Protein AF-A0A838IXY8-F1 (afdb_monomer)

Foldseek 3Di:
DVPVVVVVVVVVVVVVVVVVVVCCVVDVDDDPDDDDDPDQPLVVQLVVLVVCVVVVVDDPVVSVVSNVVSVD

pLDDT: mean 77.46, std 15.09, range [47.44, 96.38]

Radius of gyration: 19.75 Å; Cα contacts (8 Å, |Δi|>4): 20; chains: 1; bounding box: 50×24×42 Å

Sequence (72 aa):
MGFGFLWMVLILFGVVALALWLVQGLFPSATDEPSPRPRDGTGTAVVIAHRRYAAGEITKEQFDQIVRAVGS

Structure (mmCIF, N/CA/C/O backbone):
data_AF-A0A838IXY8-F1
#
_entry.id   AF-A0A838IXY8-F1
#
loop_
_atom_site.group_PDB
_atom_site.id
_atom_site.type_symbol
_atom_site.label_atom_id
_atom_site.label_alt_id
_atom_site.label_comp_id
_atom_site.label_asym_id
_atom_site.label_entity_id
_atom_site.label_seq_id
_atom_site.pdbx_PDB_ins_code
_atom_site.Cartn_x
_atom_site.Cartn_y
_atom_site.Cartn_z
_atom_site.occupancy
_atom_site.B_iso_or_equiv
_atom_site.auth_seq_id
_atom_site.auth_comp_id
_atom_site.auth_asym_id
_atom_site.auth_atom_id
_atom_site.pdbx_PDB_model_num
ATOM 1 N N . MET A 1 1 ? 24.052 10.094 -22.997 1.00 61.81 1 MET A N 1
ATOM 2 C CA . MET A 1 1 ? 23.489 10.257 -21.636 1.00 61.81 1 MET A CA 1
ATOM 3 C C . MET A 1 1 ? 22.074 9.658 -21.485 1.00 61.81 1 MET A C 1
ATOM 5 O O . MET A 1 1 ? 21.344 10.097 -20.617 1.00 61.81 1 MET A O 1
ATOM 9 N N . GLY A 1 2 ? 21.641 8.678 -22.297 1.00 76.81 2 GLY A N 1
ATOM 10 C CA . GLY A 1 2 ? 20.274 8.109 -22.197 1.00 76.81 2 GLY A CA 1
ATOM 11 C C . GLY A 1 2 ? 20.231 6.630 -21.807 1.00 76.81 2 GLY A C 1
ATOM 12 O O . GLY A 1 2 ? 19.287 6.178 -21.171 1.00 76.81 2 GLY A O 1
ATOM 13 N N . PHE A 1 3 ? 21.291 5.885 -22.127 1.00 82.88 3 PHE A N 1
ATOM 14 C CA . PHE A 1 3 ? 21.351 4.441 -21.910 1.00 82.88 3 PHE A CA 1
ATOM 15 C C . PHE A 1 3 ? 21.305 4.065 -20.421 1.00 82.88 3 PHE A C 1
ATOM 17 O O . PHE A 1 3 ? 20.519 3.213 -20.031 1.00 82.88 3 PHE A O 1
ATOM 24 N N . GLY A 1 4 ? 22.067 4.758 -19.566 1.00 86.75 4 GLY A N 1
ATOM 25 C CA . GLY A 1 4 ? 22.040 4.517 -18.116 1.00 86.75 4 GLY A CA 1
ATOM 26 C C . GLY A 1 4 ? 20.699 4.867 -17.461 1.00 86.75 4 GLY A C 1
ATOM 27 O O . GLY A 1 4 ? 20.241 4.145 -16.581 1.00 86.75 4 GLY A O 1
ATOM 28 N N . PHE A 1 5 ? 20.031 5.925 -17.929 1.00 90.62 5 PHE A N 1
ATOM 29 C CA . PHE A 1 5 ? 18.707 6.308 -17.433 1.00 90.62 5 PHE A CA 1
ATOM 30 C C . PHE A 1 5 ? 17.647 5.265 -17.801 1.00 90.62 5 PHE A C 1
ATOM 32 O O . PHE A 1 5 ? 16.834 4.891 -16.961 1.00 90.62 5 PHE A O 1
ATOM 39 N N . LEU A 1 6 ? 17.704 4.734 -19.026 1.00 92.38 6 LEU A N 1
ATOM 40 C CA . LEU A 1 6 ? 16.796 3.679 -19.465 1.00 92.38 6 LEU A CA 1
ATOM 41 C C . LEU A 1 6 ? 16.944 2.417 -18.605 1.00 92.38 6 LEU A C 1
ATOM 43 O O . LEU A 1 6 ? 15.943 1.888 -18.133 1.00 92.38 6 LEU A O 1
ATOM 47 N N . TRP A 1 7 ? 18.180 1.982 -18.337 1.00 92.94 7 TRP A N 1
ATOM 48 C CA . TRP A 1 7 ? 18.447 0.845 -17.451 1.00 92.94 7 TRP A CA 1
ATOM 49 C C . TRP A 1 7 ? 17.975 1.084 -16.017 1.00 92.94 7 T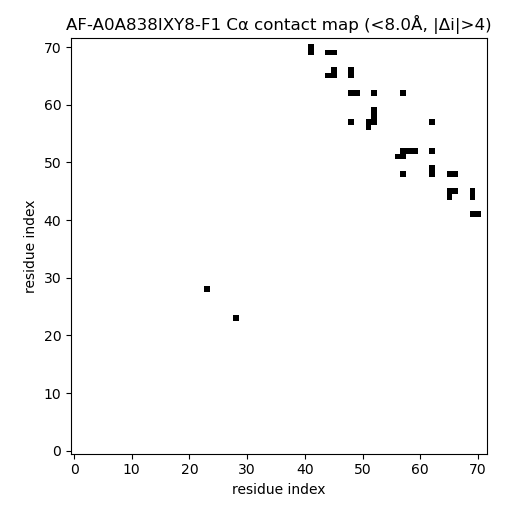RP A C 1
ATOM 51 O O . TRP A 1 7 ? 17.391 0.186 -15.415 1.00 92.94 7 TRP A O 1
ATOM 61 N N . MET A 1 8 ? 18.160 2.293 -15.484 1.00 91.88 8 MET A N 1
ATOM 62 C CA . MET A 1 8 ? 17.669 2.660 -14.153 1.00 91.88 8 MET A CA 1
ATOM 63 C C . MET A 1 8 ? 16.144 2.528 -14.057 1.00 91.88 8 MET A C 1
ATOM 65 O O . MET A 1 8 ? 15.639 1.937 -13.104 1.00 91.88 8 MET A O 1
ATOM 69 N N . VAL A 1 9 ? 15.411 3.038 -15.053 1.00 94.62 9 VAL A N 1
ATOM 70 C CA . VAL A 1 9 ? 13.943 2.945 -15.095 1.00 94.62 9 VAL A CA 1
ATOM 71 C C . VAL A 1 9 ? 13.491 1.492 -15.227 1.00 94.62 9 VAL A C 1
ATOM 73 O O . VAL A 1 9 ? 12.557 1.087 -14.544 1.00 94.62 9 VAL A O 1
ATOM 76 N N . LEU A 1 10 ? 14.171 0.690 -16.050 1.00 95.62 10 LEU A N 1
ATOM 77 C CA . LEU A 1 10 ? 13.848 -0.725 -16.255 1.00 95.62 10 LEU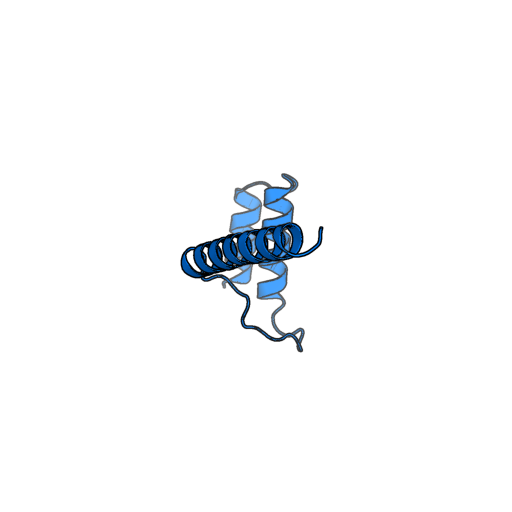 A CA 1
ATOM 78 C C . LEU A 1 10 ? 14.020 -1.541 -14.967 1.00 95.62 10 LEU A C 1
ATOM 80 O O . LEU A 1 10 ? 13.140 -2.320 -14.604 1.00 95.62 10 LEU A O 1
ATOM 84 N N . ILE A 1 11 ? 15.121 -1.311 -14.247 1.00 95.19 11 ILE A N 1
ATOM 85 C CA . ILE A 1 11 ? 15.383 -1.941 -12.948 1.00 95.19 11 ILE A CA 1
ATOM 86 C C . ILE A 1 11 ? 14.334 -1.498 -11.925 1.00 95.19 11 ILE A C 1
ATOM 88 O O . ILE A 1 11 ? 13.759 -2.342 -11.243 1.00 95.19 11 ILE A O 1
ATOM 92 N N . LEU A 1 12 ? 14.037 -0.197 -11.845 1.00 95.38 12 LEU A N 1
ATOM 93 C CA . LEU A 1 12 ? 13.030 0.332 -10.925 1.00 95.38 12 LEU A CA 1
ATOM 94 C C . LEU A 1 12 ? 11.651 -0.283 -11.193 1.00 95.38 12 LEU A C 1
ATOM 96 O O . LEU A 1 12 ? 10.985 -0.739 -10.266 1.00 95.38 12 LEU A O 1
ATOM 100 N N . PHE A 1 13 ? 11.243 -0.339 -12.460 1.00 96.38 13 PHE A N 1
ATOM 101 C CA . PHE A 1 13 ? 9.963 -0.913 -12.858 1.00 96.38 13 PHE A CA 1
ATOM 102 C C . PHE A 1 13 ? 9.896 -2.409 -12.537 1.00 96.38 13 PHE A C 1
ATOM 104 O O . PHE A 1 13 ? 8.887 -2.876 -12.016 1.00 96.38 13 PHE A O 1
ATOM 111 N N . GLY A 1 14 ? 10.988 -3.147 -12.767 1.00 96.06 14 GLY A N 1
ATOM 112 C CA . GLY A 1 14 ? 11.098 -4.557 -12.397 1.00 96.06 14 GLY A CA 1
ATOM 113 C C . GLY A 1 14 ? 10.950 -4.789 -10.892 1.00 96.06 14 GLY A C 1
ATOM 114 O O . GLY A 1 14 ? 10.204 -5.675 -10.481 1.00 96.06 14 GLY A O 1
ATOM 115 N N . VAL A 1 15 ? 11.595 -3.964 -10.062 1.00 95.75 15 VAL A N 1
ATOM 116 C CA . VAL A 1 15 ? 11.486 -4.052 -8.595 1.00 95.75 15 VAL A CA 1
ATOM 117 C C . VAL A 1 15 ? 10.063 -3.750 -8.125 1.00 95.75 15 VAL A C 1
ATOM 119 O O . VAL A 1 15 ? 9.529 -4.486 -7.298 1.00 95.75 15 VAL A O 1
ATOM 122 N N . VAL A 1 16 ? 9.423 -2.708 -8.665 1.00 95.44 16 VAL A N 1
ATOM 123 C CA . VAL A 1 16 ? 8.036 -2.357 -8.317 1.00 95.44 16 VAL A CA 1
ATOM 124 C C . VAL A 1 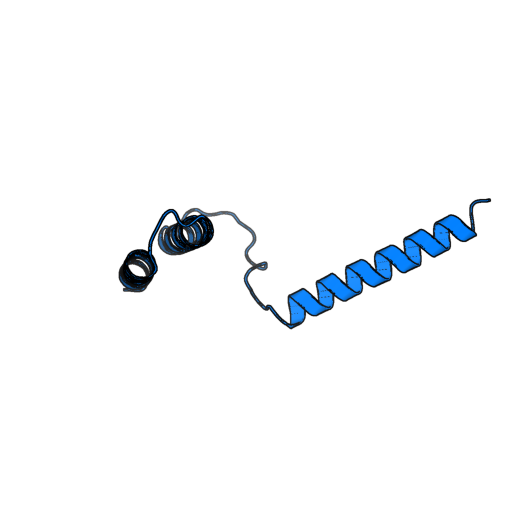16 ? 7.070 -3.462 -8.740 1.00 95.44 16 VAL A C 1
ATOM 126 O O . VAL A 1 16 ? 6.241 -3.880 -7.937 1.00 95.44 16 VAL A O 1
ATOM 129 N N . ALA A 1 17 ? 7.198 -3.977 -9.964 1.00 94.50 17 ALA A N 1
ATOM 130 C CA . ALA A 1 17 ? 6.370 -5.076 -10.451 1.00 94.50 17 ALA A CA 1
ATOM 131 C C . ALA A 1 17 ? 6.527 -6.332 -9.581 1.00 94.50 17 ALA A C 1
ATOM 133 O O . ALA A 1 17 ? 5.533 -6.961 -9.225 1.00 94.50 17 ALA A O 1
ATOM 134 N N . LEU A 1 18 ? 7.759 -6.660 -9.179 1.00 94.25 18 LEU A N 1
ATOM 135 C CA . LEU A 1 18 ? 8.032 -7.800 -8.309 1.00 94.25 18 LEU A CA 1
ATOM 136 C C . LEU A 1 18 ? 7.458 -7.602 -6.900 1.00 94.25 18 LEU A C 1
ATOM 138 O O . LEU A 1 18 ? 6.901 -8.537 -6.331 1.00 94.25 18 LEU A O 1
ATOM 142 N N . ALA A 1 19 ? 7.546 -6.390 -6.351 1.00 92.19 19 ALA A N 1
ATOM 143 C CA . ALA A 1 19 ? 6.947 -6.060 -5.063 1.00 92.19 19 ALA A CA 1
ATOM 144 C C . ALA A 1 19 ? 5.416 -6.177 -5.107 1.00 92.19 19 ALA A C 1
ATOM 146 O O . ALA A 1 19 ? 4.828 -6.799 -4.225 1.00 92.19 19 ALA A O 1
ATOM 147 N N . LEU A 1 20 ? 4.772 -5.643 -6.152 1.00 88.94 20 LEU A N 1
ATOM 148 C CA . LEU A 1 20 ? 3.326 -5.772 -6.354 1.00 88.94 20 LEU A CA 1
ATOM 149 C C . LEU A 1 20 ? 2.909 -7.237 -6.514 1.00 88.94 20 LEU A C 1
ATOM 151 O O . LEU A 1 20 ? 1.933 -7.653 -5.896 1.00 88.94 20 LEU A O 1
ATOM 155 N N . TRP A 1 21 ? 3.668 -8.025 -7.280 1.00 89.81 21 TRP A N 1
ATOM 156 C CA . TRP A 1 21 ? 3.421 -9.457 -7.450 1.00 89.81 21 TRP A CA 1
ATOM 157 C C . TRP A 1 21 ? 3.521 -10.218 -6.122 1.00 89.81 21 TRP A C 1
ATOM 159 O O . TRP A 1 21 ? 2.662 -11.038 -5.806 1.00 89.81 21 TRP A O 1
ATOM 169 N N . LEU A 1 22 ? 4.525 -9.899 -5.301 1.00 88.69 22 LEU A N 1
ATOM 170 C CA . LEU A 1 22 ? 4.716 -10.521 -3.993 1.00 88.69 22 LEU A CA 1
ATOM 171 C C . LEU A 1 22 ? 3.590 -10.154 -3.015 1.00 88.69 22 LEU A C 1
ATOM 173 O O . LEU A 1 22 ? 3.081 -11.019 -2.306 1.00 88.69 22 LEU A O 1
ATOM 177 N N . VAL A 1 23 ? 3.166 -8.888 -3.008 1.00 85.75 23 VAL A N 1
ATOM 178 C CA . VAL A 1 23 ? 2.036 -8.422 -2.192 1.00 85.75 23 VAL A CA 1
ATOM 179 C C . VAL A 1 23 ? 0.728 -9.072 -2.651 1.00 85.75 23 VAL A C 1
ATOM 181 O O . VAL A 1 23 ? -0.019 -9.547 -1.805 1.00 85.75 23 VAL A O 1
ATOM 184 N N . GLN A 1 24 ? 0.467 -9.177 -3.958 1.00 80.38 24 GLN A N 1
ATOM 185 C CA . GLN A 1 24 ? -0.715 -9.874 -4.488 1.00 80.38 24 GLN A CA 1
ATOM 186 C C . GLN A 1 24 ? -0.719 -11.373 -4.154 1.00 80.38 24 GLN A C 1
ATOM 188 O O . GLN A 1 24 ? -1.770 -11.930 -3.850 1.00 80.38 24 GLN A O 1
ATOM 193 N N . GLY A 1 25 ? 0.446 -12.029 -4.176 1.00 77.75 25 GLY A N 1
ATOM 194 C CA . GLY A 1 25 ? 0.571 -13.443 -3.813 1.00 77.75 25 GLY A CA 1
ATOM 195 C C . GLY A 1 25 ? 0.378 -13.714 -2.316 1.00 77.75 25 GLY A C 1
ATOM 196 O O . GLY A 1 25 ? -0.159 -14.756 -1.947 1.00 77.75 25 GLY A O 1
ATOM 197 N N . LEU A 1 26 ? 0.798 -12.783 -1.453 1.00 76.56 26 LEU A N 1
ATOM 198 C CA . LEU A 1 26 ? 0.661 -12.890 0.007 1.00 76.56 26 LEU A CA 1
ATOM 199 C C . LEU A 1 26 ? -0.708 -12.420 0.514 1.00 76.56 26 LEU A C 1
ATOM 201 O O . LEU A 1 26 ? -1.202 -12.936 1.515 1.00 76.56 26 LEU A O 1
ATOM 205 N N . PHE A 1 27 ? -1.325 -11.463 -0.178 1.00 71.50 27 PHE A N 1
ATOM 206 C CA . PHE A 1 27 ? -2.652 -10.934 0.111 1.00 71.50 27 PHE A CA 1
ATOM 207 C C . PHE A 1 27 ? -3.579 -11.189 -1.086 1.00 71.50 27 PHE A C 1
ATOM 209 O O . PHE A 1 27 ? -3.870 -10.259 -1.845 1.00 71.50 27 PHE A O 1
ATOM 216 N N . PRO A 1 28 ? -4.080 -12.427 -1.268 1.00 57.53 28 PRO A N 1
ATOM 217 C CA . PRO A 1 28 ? -5.172 -12.699 -2.191 1.00 57.53 28 PRO A CA 1
ATOM 218 C C . PRO A 1 28 ? -6.437 -12.039 -1.630 1.00 57.53 28 PRO A C 1
ATOM 220 O O . PRO A 1 28 ? -7.225 -12.639 -0.904 1.00 57.53 28 PRO A O 1
ATOM 223 N N . SER A 1 29 ? -6.596 -10.743 -1.862 1.00 53.56 29 SER A N 1
ATOM 224 C CA . SER A 1 29 ? -7.757 -9.987 -1.410 1.00 53.56 29 SER A CA 1
ATOM 225 C C . SER A 1 29 ? -8.183 -8.996 -2.482 1.00 53.56 29 SER A C 1
ATOM 227 O O . SER A 1 29 ? -7.635 -7.908 -2.621 1.00 53.56 29 SER A O 1
ATOM 229 N N . ALA A 1 30 ? -9.229 -9.420 -3.193 1.00 57.38 30 ALA A N 1
ATOM 230 C CA . ALA A 1 30 ? -10.284 -8.573 -3.739 1.00 57.38 30 ALA A CA 1
ATOM 231 C C . ALA A 1 30 ? -9.892 -7.566 -4.833 1.00 57.38 30 ALA A C 1
ATOM 233 O O . ALA A 1 30 ? -10.237 -6.390 -4.746 1.00 57.38 30 ALA A O 1
ATOM 234 N N . THR A 1 31 ? -9.223 -8.002 -5.904 1.00 54.59 31 THR A N 1
ATOM 235 C CA . THR A 1 31 ? -9.155 -7.182 -7.136 1.00 54.59 31 THR A CA 1
ATOM 236 C C . THR A 1 31 ? -9.525 -7.935 -8.412 1.00 54.59 31 THR A C 1
ATOM 238 O O . THR A 1 31 ? -9.151 -7.521 -9.501 1.00 54.59 31 THR A O 1
ATOM 241 N N . ASP A 1 32 ? -10.345 -8.975 -8.280 1.00 49.72 32 ASP A N 1
ATOM 242 C CA . ASP A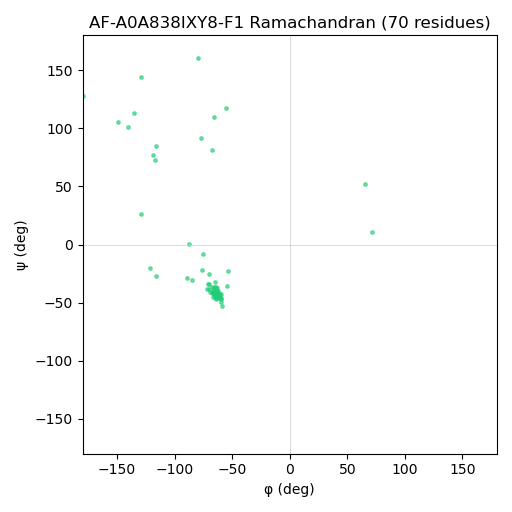 1 32 ? -11.216 -9.436 -9.360 1.00 49.72 32 ASP A CA 1
ATOM 243 C C . ASP A 1 32 ? -12.667 -9.285 -8.902 1.00 49.72 32 ASP A C 1
ATOM 245 O O . ASP A 1 32 ? -13.362 -10.250 -8.604 1.00 49.72 32 ASP A O 1
ATOM 249 N N . GLU A 1 33 ? -13.145 -8.045 -8.840 1.00 47.66 33 GLU A N 1
ATOM 250 C CA . GLU A 1 33 ? -14.504 -7.841 -9.319 1.00 47.66 33 GLU A CA 1
ATOM 251 C C . GLU A 1 33 ? -14.546 -6.583 -10.192 1.00 47.66 33 GLU A C 1
ATOM 253 O O . GLU A 1 33 ? -14.308 -5.470 -9.707 1.00 47.66 33 GLU A O 1
ATOM 258 N N . PRO A 1 34 ? -14.805 -6.728 -11.502 1.00 48.12 34 PRO A N 1
ATOM 259 C CA . PRO A 1 34 ? -15.128 -5.592 -12.337 1.00 48.12 34 PRO A CA 1
ATOM 260 C C . PRO A 1 34 ? -16.469 -5.055 -11.841 1.00 48.12 34 PRO A C 1
ATOM 262 O O . PRO A 1 34 ? -17.502 -5.692 -12.025 1.00 48.12 34 PRO A O 1
ATOM 265 N N . SER A 1 35 ? -16.472 -3.883 -11.204 1.00 55.94 35 SER A N 1
ATOM 266 C CA . SER A 1 35 ? -17.723 -3.172 -10.930 1.00 55.94 35 SER A CA 1
ATOM 267 C C . SER A 1 35 ? -18.462 -2.987 -12.259 1.00 55.94 35 SER A C 1
ATOM 269 O O . SER A 1 35 ? -17.919 -2.377 -13.185 1.00 55.94 35 SER A O 1
ATOM 271 N N . PRO A 1 36 ? -19.665 -3.571 -12.403 1.00 53.44 36 PRO A N 1
ATOM 272 C CA . PRO A 1 36 ? -20.845 -2.735 -12.252 1.00 53.44 36 PRO A CA 1
ATOM 273 C C . PRO A 1 36 ? -22.052 -3.512 -11.697 1.00 53.44 36 PRO A C 1
ATOM 275 O O . PRO A 1 36 ? -22.713 -4.239 -12.441 1.00 53.44 36 PRO A O 1
ATOM 278 N N . ARG A 1 37 ? -22.400 -3.299 -10.419 1.00 47.44 37 ARG A N 1
ATOM 279 C CA . ARG A 1 37 ? -23.786 -3.307 -9.889 1.00 47.44 37 ARG A CA 1
ATOM 280 C C . ARG A 1 37 ? -23.795 -3.009 -8.382 1.00 47.44 37 ARG A C 1
ATOM 282 O O . ARG A 1 37 ? -23.147 -3.721 -7.624 1.00 47.44 37 ARG A O 1
ATOM 289 N N . PRO A 1 38 ? -24.583 -2.033 -7.904 1.00 50.03 38 PRO A N 1
ATOM 290 C CA . PRO A 1 38 ? -24.896 -1.926 -6.489 1.00 50.03 38 PRO A CA 1
ATOM 291 C C . PRO A 1 38 ? -25.959 -2.984 -6.174 1.00 50.03 38 PRO A C 1
ATOM 293 O O . PRO A 1 38 ? -27.149 -2.736 -6.366 1.00 50.03 38 PRO A O 1
ATOM 296 N N . ARG A 1 39 ? -25.555 -4.192 -5.768 1.00 50.41 39 ARG A N 1
ATOM 297 C CA . ARG A 1 39 ? -26.514 -5.182 -5.245 1.00 50.41 39 ARG A CA 1
ATOM 298 C C . ARG A 1 39 ? -26.225 -5.660 -3.828 1.00 50.41 39 ARG A C 1
ATOM 300 O O . ARG A 1 39 ? -27.177 -6.005 -3.140 1.00 50.41 39 ARG A O 1
ATOM 307 N N . ASP A 1 40 ? -25.001 -5.512 -3.332 1.00 52.47 40 ASP A N 1
ATOM 308 C CA . ASP A 1 40 ? -24.656 -6.038 -2.012 1.00 52.47 40 ASP A CA 1
ATOM 309 C C . ASP A 1 40 ? -24.287 -4.905 -1.049 1.00 52.47 40 ASP A C 1
ATOM 311 O O . ASP A 1 40 ? -23.122 -4.557 -0.839 1.00 52.47 40 ASP A O 1
ATOM 315 N N . GLY A 1 41 ? -25.316 -4.312 -0.430 1.00 56.88 41 GLY A N 1
ATOM 316 C CA . GLY A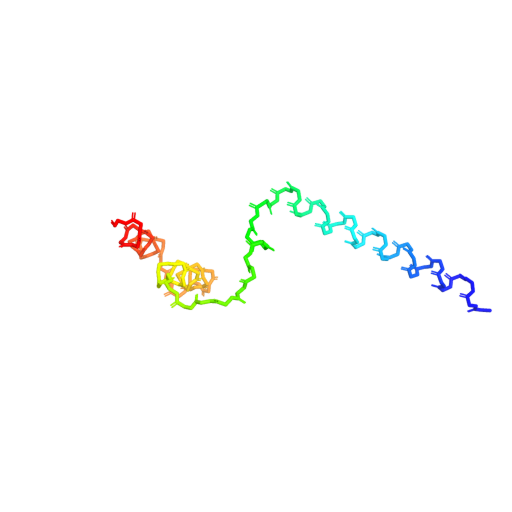 1 41 ? -25.157 -3.361 0.682 1.00 56.88 41 GLY A CA 1
ATOM 317 C C . GLY A 1 41 ? -24.301 -3.925 1.829 1.00 56.88 41 GLY A C 1
ATOM 318 O O . GLY A 1 41 ? -23.644 -3.170 2.541 1.00 56.88 41 GLY A O 1
ATOM 319 N N . THR A 1 42 ? -24.223 -5.251 1.922 1.00 58.88 42 THR A N 1
ATOM 320 C CA . THR A 1 42 ? -23.365 -6.040 2.806 1.00 58.88 42 THR A CA 1
ATOM 321 C C . THR A 1 42 ? -21.871 -5.754 2.612 1.00 58.88 42 THR A C 1
ATOM 323 O O . THR A 1 42 ? -21.180 -5.391 3.564 1.00 58.88 42 THR A O 1
ATOM 326 N N . GLY A 1 43 ? -21.358 -5.834 1.378 1.00 63.28 43 GLY A N 1
ATOM 327 C CA . GLY A 1 43 ? -19.931 -5.612 1.107 1.00 63.28 43 GLY A CA 1
ATOM 328 C C . GLY A 1 43 ? -19.513 -4.166 1.380 1.00 63.28 43 GLY A C 1
ATOM 329 O O . GLY A 1 43 ? -18.466 -3.901 1.970 1.00 63.28 43 GLY A O 1
ATOM 330 N N . THR A 1 44 ? -20.390 -3.219 1.042 1.00 68.50 44 THR A N 1
ATOM 331 C CA . THR A 1 44 ? -20.141 -1.791 1.279 1.00 68.50 44 THR A CA 1
ATOM 332 C C . THR A 1 44 ? -20.183 -1.451 2.774 1.00 68.50 44 THR A C 1
ATOM 334 O O . THR A 1 44 ? -19.350 -0.678 3.246 1.00 68.50 44 THR A O 1
ATOM 337 N N . ALA A 1 45 ? -21.091 -2.060 3.547 1.00 73.50 45 ALA A N 1
ATOM 338 C CA . ALA A 1 45 ? -21.180 -1.853 4.993 1.00 73.50 45 ALA A CA 1
ATOM 339 C C . ALA A 1 45 ? -19.911 -2.313 5.735 1.00 73.50 45 ALA A C 1
ATOM 341 O O . ALA A 1 45 ? -19.401 -1.579 6.584 1.00 73.50 45 ALA A O 1
ATOM 342 N N . VAL A 1 46 ? -19.351 -3.473 5.371 1.00 79.44 46 VAL A N 1
ATOM 343 C CA . VAL A 1 46 ? -18.107 -3.988 5.974 1.00 79.44 46 VAL A CA 1
ATOM 344 C C . VAL A 1 46 ? -16.902 -3.116 5.605 1.00 79.44 46 VAL A C 1
ATOM 346 O O . VAL A 1 46 ? -16.092 -2.787 6.473 1.00 79.44 46 VAL A O 1
ATOM 349 N N . VAL A 1 47 ? -16.805 -2.663 4.349 1.00 79.62 47 VAL A N 1
ATOM 350 C CA . VAL A 1 47 ? -15.724 -1.765 3.898 1.00 79.62 47 VAL A CA 1
ATOM 351 C C . VAL A 1 47 ? -15.770 -0.418 4.631 1.00 79.62 47 VAL A C 1
ATOM 353 O O . VAL A 1 47 ? -14.733 0.094 5.062 1.00 79.62 47 VAL A O 1
ATOM 356 N N . ILE A 1 48 ? -16.966 0.145 4.838 1.00 82.31 48 ILE A N 1
ATOM 357 C CA . ILE A 1 48 ? -17.141 1.383 5.611 1.00 82.31 48 ILE A CA 1
ATOM 358 C C . ILE A 1 48 ? -16.761 1.165 7.082 1.00 82.31 48 ILE A C 1
ATOM 360 O O . ILE A 1 48 ? -16.067 2.007 7.655 1.00 82.31 48 ILE A O 1
ATOM 364 N N . ALA A 1 49 ? -17.163 0.044 7.688 1.00 82.25 49 ALA A N 1
ATOM 365 C CA . ALA A 1 49 ? -16.806 -0.283 9.067 1.00 82.25 49 ALA 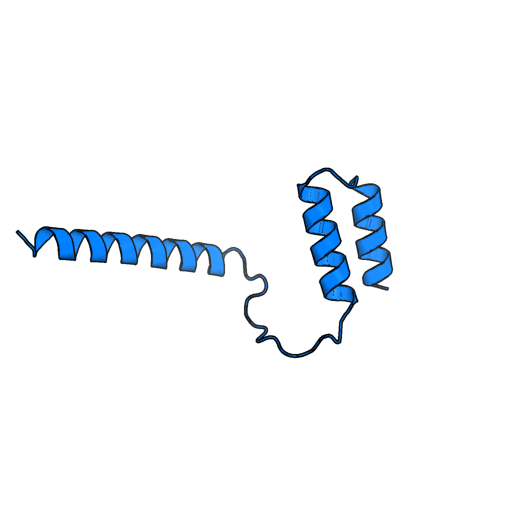A CA 1
ATOM 366 C C . ALA A 1 49 ? -15.284 -0.407 9.242 1.00 82.25 49 ALA A C 1
ATOM 368 O O . ALA A 1 49 ? -14.717 0.191 10.153 1.00 82.25 49 ALA A O 1
ATOM 369 N N . HIS A 1 50 ? -14.597 -1.090 8.325 1.00 80.25 50 HIS A N 1
ATOM 370 C CA . HIS A 1 50 ? -13.142 -1.250 8.377 1.00 80.25 50 HIS A CA 1
ATOM 371 C C . HIS A 1 50 ? -12.407 0.093 8.259 1.00 80.25 50 HIS A C 1
ATOM 373 O O . HIS A 1 50 ? -11.452 0.359 8.989 1.00 80.25 50 HIS A O 1
ATOM 379 N N . ARG A 1 51 ? -12.889 0.985 7.382 1.00 81.50 51 ARG A N 1
ATOM 380 C CA . ARG A 1 51 ? -12.337 2.338 7.235 1.00 81.50 51 ARG A CA 1
ATOM 381 C C . ARG A 1 51 ? -12.480 3.159 8.518 1.00 81.50 51 ARG A C 1
ATOM 383 O O . ARG A 1 51 ? -11.529 3.826 8.913 1.00 81.50 51 ARG A O 1
ATOM 390 N N . ARG A 1 52 ? -13.643 3.100 9.173 1.00 82.00 52 ARG A N 1
ATOM 391 C CA . ARG A 1 52 ? -13.899 3.829 10.428 1.00 82.00 52 ARG A CA 1
ATOM 392 C C . ARG A 1 52 ? -1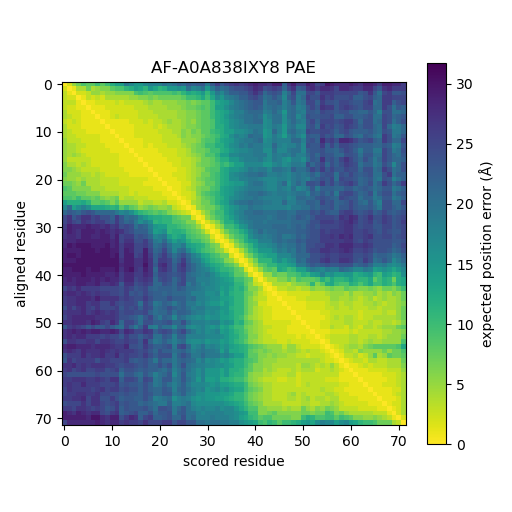3.129 3.250 11.607 1.00 82.00 52 ARG A C 1
ATOM 394 O O . ARG A 1 52 ? -12.677 4.002 12.462 1.00 82.00 52 ARG A O 1
ATOM 401 N N . TYR A 1 53 ? -12.940 1.933 11.630 1.00 84.56 53 TYR A N 1
ATOM 402 C CA . TYR A 1 53 ? -12.124 1.269 12.640 1.00 84.56 53 TYR A CA 1
ATOM 403 C C . TYR A 1 53 ? -10.654 1.690 12.520 1.00 84.56 53 TYR A C 1
ATOM 405 O O . TYR A 1 53 ? -10.037 2.070 13.510 1.00 84.56 53 TYR A O 1
ATOM 413 N N . ALA A 1 54 ? -10.114 1.730 11.296 1.00 84.75 54 ALA A N 1
ATOM 414 C CA . ALA A 1 54 ? -8.759 2.221 11.038 1.00 84.75 54 ALA A CA 1
ATOM 415 C C . ALA A 1 54 ? -8.590 3.718 11.353 1.00 84.75 54 ALA A C 1
ATOM 417 O O . ALA A 1 54 ? -7.520 4.142 11.781 1.00 84.75 54 ALA A O 1
ATOM 418 N N . ALA A 1 55 ? -9.648 4.511 11.167 1.00 86.31 55 ALA A N 1
ATOM 419 C CA . ALA A 1 55 ? -9.686 5.916 11.565 1.00 86.31 55 ALA A CA 1
ATOM 420 C C . ALA A 1 55 ? -9.848 6.117 13.087 1.00 86.31 55 ALA A C 1
ATOM 422 O O . ALA A 1 55 ? -9.747 7.245 13.560 1.00 86.31 55 ALA A O 1
ATOM 423 N N . GLY A 1 56 ? -10.106 5.049 13.856 1.00 85.12 56 GLY A N 1
ATOM 424 C CA . GLY A 1 56 ? -10.378 5.118 15.295 1.00 85.12 56 GLY A CA 1
ATOM 425 C C . GLY A 1 56 ? -11.740 5.727 15.648 1.00 85.12 56 GLY A C 1
ATOM 426 O O . GLY A 1 56 ? -11.996 6.017 16.812 1.00 85.12 56 GLY A O 1
ATOM 427 N N . GLU A 1 57 ? -12.618 5.923 14.660 1.00 86.19 57 GLU A N 1
ATOM 428 C CA . GLU A 1 57 ? -13.960 6.495 14.839 1.00 86.19 57 GLU A CA 1
ATOM 429 C C . GLU A 1 57 ? -14.948 5.495 15.453 1.00 86.19 57 GLU A C 1
ATOM 431 O O . GLU A 1 57 ? -15.967 5.898 16.011 1.00 86.19 57 GLU A O 1
ATOM 436 N N . ILE A 1 58 ? -14.664 4.193 15.341 1.00 86.19 58 ILE A N 1
ATOM 437 C CA . ILE A 1 58 ? -15.455 3.123 15.954 1.00 86.19 58 ILE A CA 1
ATOM 438 C C . ILE A 1 58 ? -14.558 2.173 16.741 1.00 86.19 58 ILE A C 1
ATOM 440 O O . ILE A 1 58 ? -13.435 1.867 16.341 1.00 86.19 58 ILE A O 1
ATOM 444 N N . THR A 1 59 ? -15.085 1.675 17.854 1.00 86.38 59 THR A N 1
ATOM 445 C CA . THR A 1 59 ? -14.408 0.673 18.683 1.00 86.38 59 THR A CA 1
ATOM 446 C C . THR A 1 59 ? -14.561 -0.739 18.100 1.00 86.38 59 THR A C 1
ATOM 448 O O . THR A 1 59 ? -15.461 -1.015 17.300 1.00 86.38 59 THR A O 1
ATOM 451 N N . LYS A 1 60 ? -13.685 -1.660 18.518 1.00 83.38 60 LYS A N 1
ATOM 452 C CA . LYS A 1 60 ? -13.677 -3.066 18.098 1.00 83.38 60 LYS A CA 1
ATOM 453 C C . LYS A 1 60 ? -15.028 -3.751 18.340 1.00 83.38 60 LYS A C 1
ATOM 455 O O . LYS A 1 60 ? -15.449 -4.546 17.505 1.00 83.38 60 LYS A O 1
ATOM 460 N N . GLU A 1 61 ? -15.738 -3.420 19.425 1.00 85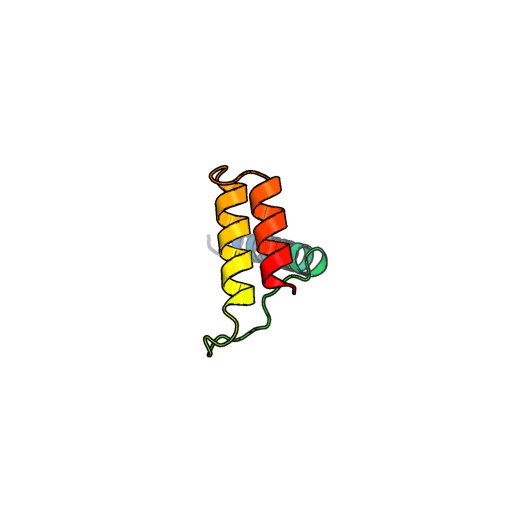.56 61 GLU A N 1
ATOM 461 C CA . GLU A 1 61 ? -17.062 -4.007 19.690 1.00 85.56 61 GLU A CA 1
ATOM 462 C C . GLU A 1 61 ? -18.118 -3.565 18.667 1.00 85.56 61 GLU A C 1
ATOM 464 O O . GLU A 1 61 ? -18.980 -4.353 18.283 1.00 85.56 61 GLU A O 1
ATOM 469 N N . GLN A 1 62 ? -18.055 -2.311 18.209 1.00 82.69 62 GLN A N 1
ATOM 470 C CA . GLN A 1 62 ? -18.973 -1.776 17.198 1.00 82.69 62 GLN A CA 1
ATOM 471 C C . GLN A 1 62 ? -18.673 -2.361 15.818 1.00 82.69 62 GLN A C 1
ATOM 473 O O . GLN A 1 62 ? -19.595 -2.676 15.069 1.00 82.69 62 GLN A O 1
ATOM 478 N N . PHE A 1 63 ? -17.392 -2.552 15.500 1.00 86.31 63 PHE A N 1
ATOM 479 C CA . PHE A 1 63 ? -16.976 -3.231 14.278 1.00 86.31 63 PHE A CA 1
ATOM 480 C C . PHE A 1 63 ? -17.515 -4.669 14.224 1.00 86.31 63 PHE A C 1
ATOM 482 O O . PHE A 1 63 ? -18.146 -5.042 13.236 1.00 86.31 63 PHE A O 1
ATOM 489 N N . ASP A 1 64 ? -17.344 -5.448 15.299 1.00 83.38 64 ASP A N 1
ATOM 490 C CA . ASP A 1 64 ? -17.793 -6.848 15.344 1.00 83.38 64 ASP A CA 1
ATOM 491 C C . ASP A 1 64 ? -19.322 -6.972 15.230 1.00 83.38 64 ASP A C 1
ATOM 493 O O . ASP A 1 64 ? -19.830 -7.863 14.550 1.00 83.38 64 ASP A O 1
ATOM 497 N N . GLN A 1 65 ? -20.072 -6.031 15.818 1.00 84.25 65 GLN A N 1
ATOM 498 C CA . GLN A 1 65 ? -21.530 -5.967 15.667 1.00 84.25 65 GLN A CA 1
ATOM 499 C C . GLN A 1 65 ? -21.960 -5.711 14.220 1.00 84.25 65 GLN A C 1
ATOM 501 O O . GLN A 1 65 ? -22.881 -6.369 13.741 1.00 84.25 65 GLN A O 1
ATOM 506 N N . ILE A 1 66 ? -21.296 -4.790 13.514 1.00 84.06 66 ILE A N 1
ATOM 507 C CA . ILE A 1 66 ? -21.615 -4.485 12.113 1.00 84.06 66 ILE A CA 1
ATOM 508 C C . ILE A 1 66 ? -21.292 -5.687 11.226 1.00 84.06 66 ILE A C 1
ATOM 510 O O . ILE A 1 66 ? -22.120 -6.081 10.413 1.00 84.06 66 ILE A O 1
ATOM 514 N N . VAL A 1 67 ? -20.126 -6.312 11.410 1.00 82.94 67 VAL A N 1
ATOM 515 C CA . VAL A 1 67 ? -19.732 -7.502 10.641 1.00 82.94 67 VAL A CA 1
ATOM 516 C C . VAL A 1 67 ? -20.705 -8.659 10.882 1.00 82.94 67 VAL A C 1
ATOM 518 O O . VAL A 1 67 ? -21.123 -9.317 9.932 1.00 82.94 67 VAL A O 1
ATOM 521 N N . ARG A 1 68 ? -21.124 -8.876 12.134 1.00 82.69 68 ARG A N 1
ATOM 522 C CA . ARG A 1 68 ? -22.064 -9.946 12.492 1.00 82.69 68 ARG A CA 1
ATOM 523 C C . ARG A 1 68 ? -23.479 -9.701 11.970 1.00 82.69 68 ARG A C 1
ATOM 525 O O . ARG A 1 68 ? -24.095 -10.644 11.497 1.00 82.69 68 ARG A O 1
ATOM 532 N N . ALA A 1 69 ? -23.977 -8.467 12.042 1.00 79.38 69 ALA A N 1
ATOM 533 C CA . ALA A 1 69 ? -25.308 -8.100 11.547 1.00 79.38 69 ALA A CA 1
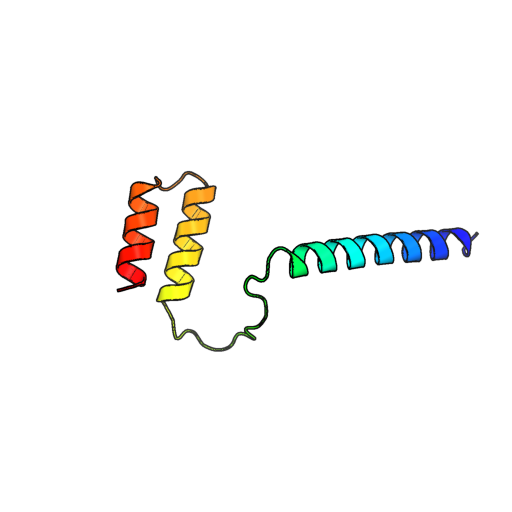ATOM 534 C C . ALA A 1 69 ? -25.406 -8.134 10.016 1.00 79.38 69 ALA A C 1
ATOM 536 O O . ALA A 1 69 ? -26.489 -8.270 9.460 1.00 79.38 69 ALA A O 1
ATOM 537 N N . VAL A 1 70 ? -24.272 -7.964 9.340 1.00 76.44 70 VAL A N 1
ATOM 538 C CA . VAL A 1 70 ? -24.180 -7.973 7.882 1.00 76.44 70 VAL A CA 1
ATOM 539 C C . VAL A 1 70 ? -23.944 -9.390 7.336 1.00 76.44 70 VAL A C 1
ATOM 541 O O . VAL A 1 70 ? -24.366 -9.688 6.223 1.00 76.44 70 VAL A O 1
ATOM 544 N N . GLY A 1 71 ? -23.293 -10.269 8.105 1.00 67.69 71 GLY A N 1
ATOM 545 C CA . GLY A 1 71 ? -23.052 -11.674 7.750 1.00 67.69 71 GLY A CA 1
ATOM 546 C C . GLY A 1 71 ? -24.168 -12.660 8.132 1.00 67.69 71 GLY A C 1
ATOM 547 O O . GLY A 1 71 ? -23.990 -13.856 7.904 1.00 67.69 71 GLY A O 1
ATOM 548 N N . SER A 1 72 ? -25.268 -12.187 8.732 1.00 51.56 72 SER A N 1
ATOM 549 C CA . SER A 1 72 ? -26.475 -12.961 9.085 1.00 51.56 72 SER A CA 1
ATOM 550 C C . SER A 1 72 ? -27.615 -12.703 8.110 1.00 51.56 72 SER A C 1
ATOM 552 O O . SER A 1 72 ? -28.291 -13.679 7.725 1.00 51.56 72 SER A O 1
#

Solvent-accessible surface area (backbone atoms only — not comparable to full-atom values): 4444 Å² total; per-residue (Å²): 140,56,68,69,55,51,52,51,52,52,52,52,51,51,52,51,52,50,51,54,51,51,47,47,70,75,49,86,68,89,84,86,69,84,84,85,76,98,76,57,69,50,62,55,51,49,54,52,42,54,53,33,42,75,70,63,77,42,54,73,70,58,44,53,50,52,50,52,68,56,74,106

Nearest PDB structures (foldseek):
  8rmq-assembly1_B  TM=6.408E-01  e=5.014E-01  Influenza A virus (A/Zhejiang/DTID-ZJU01/2013(H7N9))
  8r3l-assembly1_B  TM=4.671E-01  e=1.318E-01  Influenza A virus (A/Zhejiang/DTID-ZJU01/2013(H7N9))
  6qcx-assembly1_B  TM=5.610E-01  e=8.802E-01  Influenza B virus (B/Memphis/13/2003)
  2nn4-assembly1_A  TM=6.162E-01  e=2.712E+00  Bacillus subtilis
  8p1p-assembly1_A  TM=3.647E-01  e=6.307E+00  Homo sapiens

Mean predicted aligned error: 14.78 Å

Secondary structure (DSSP, 8-state):
--HHHHHHHHHHHHHHHHHHHHHHHH---S----------HHHHHHHHHHHHHHTTSS-HHHHHHHHHHH--